Protein AF-A0A3M1YQK4-F1 (afdb_monomer_lite)

Secondary structure (DSSP, 8-state):
--HHHHHTSSS------SS---S-HHHHHHHHHTT-GGGTT--TTTS-HHHHHHHHTT-----HHHHTTSSS---PPPP-----PPPPPHHHHHHHHHHHHHHHHHHHT--S--HHHHHHHHHHHHHHHHHHH-HHHHHHHHHHHHHHHHTT---SS----TT--------------

pLDDT: mean 77.48, std 17.77, range [31.47, 94.56]

Radius of gyration: 23.6 Å; chains: 1; bounding box: 55×47×60 Å

Foldseek 3Di:
DPLQVVLPDPDDDDDDDPDDPLPDQQVVLVVLCSRPVVSSPDPLVPDDPVVVVVSVVNDDDDDPVNCCPPVHNDPDDDDDDDDDDDDDDPVLVVVLVVLVVVLVVLVVVDPDDDPVSVVVNLLSVLLSVQSVVDVVSNCVSVVVVVVVVVVPDDPDDDPPRPPDPPPSPPPPDDPDD

Structure (mmCIF, N/CA/C/O backbone):
data_AF-A0A3M1YQK4-F1
#
_entry.id   AF-A0A3M1YQK4-F1
#
loop_
_atom_site.group_PDB
_atom_site.id
_atom_site.type_symbol
_atom_site.label_atom_id
_atom_site.label_alt_id
_atom_site.label_comp_id
_atom_site.label_asym_id
_atom_site.label_entity_id
_atom_site.label_seq_id
_atom_site.pdbx_PDB_ins_code
_atom_site.Cartn_x
_atom_site.Cartn_y
_atom_site.Cartn_z
_atom_site.occupancy
_atom_site.B_iso_or_equiv
_atom_site.auth_seq_id
_atom_site.auth_comp_id
_atom_site.auth_asym_id
_atom_site.auth_atom_id
_atom_site.pdbx_PDB_model_num
ATOM 1 N N . HIS A 1 1 ? -24.520 3.375 -7.202 1.00 50.09 1 HIS A N 1
ATOM 2 C CA . HIS A 1 1 ? -24.652 3.900 -5.833 1.00 50.09 1 HIS A CA 1
ATOM 3 C C . HIS A 1 1 ? -23.278 3.916 -5.221 1.00 50.09 1 HIS A C 1
ATOM 5 O O . HIS A 1 1 ? -22.628 2.874 -5.217 1.00 50.09 1 HIS A O 1
ATOM 11 N N . LEU A 1 2 ? -22.810 5.096 -4.829 1.00 79.88 2 LEU A N 1
ATOM 12 C CA . LEU A 1 2 ? -21.548 5.225 -4.109 1.00 79.88 2 LEU A CA 1
ATOM 13 C C . LEU A 1 2 ? -21.738 4.626 -2.707 1.00 79.88 2 LEU A C 1
ATOM 15 O O . LEU A 1 2 ? -22.858 4.553 -2.204 1.00 79.88 2 LEU A O 1
ATOM 19 N N . ILE A 1 3 ? -20.655 4.159 -2.086 1.00 85.38 3 ILE A N 1
ATOM 20 C CA . ILE A 1 3 ? -20.686 3.567 -0.735 1.00 85.38 3 ILE A CA 1
ATOM 21 C C . ILE A 1 3 ? -21.295 4.552 0.280 1.00 85.38 3 ILE A C 1
ATOM 23 O O . ILE A 1 3 ? -22.010 4.140 1.190 1.00 85.38 3 ILE A O 1
ATOM 27 N N . HIS A 1 4 ? -21.087 5.850 0.062 1.00 87.00 4 HIS A N 1
ATOM 28 C CA . HIS A 1 4 ? -21.687 6.930 0.837 1.00 87.00 4 HIS A CA 1
ATOM 29 C C . HIS A 1 4 ? -23.227 6.873 0.855 1.00 87.00 4 HIS A C 1
ATOM 31 O O . HIS A 1 4 ? -23.817 6.788 1.926 1.00 87.00 4 HIS A O 1
ATOM 37 N N . ASP A 1 5 ? -23.881 6.758 -0.309 1.00 89.31 5 ASP A N 1
ATOM 38 C CA . ASP A 1 5 ? -25.350 6.652 -0.409 1.00 89.31 5 ASP A CA 1
ATOM 39 C C . ASP A 1 5 ? -25.915 5.420 0.325 1.00 89.31 5 ASP A C 1
ATOM 41 O O . ASP A 1 5 ? -27.101 5.349 0.653 1.00 89.31 5 ASP A O 1
ATOM 45 N N . ILE A 1 6 ? -25.096 4.376 0.487 1.00 87.00 6 ILE A N 1
ATOM 46 C CA . ILE A 1 6 ? -25.466 3.161 1.217 1.00 87.00 6 ILE A CA 1
ATOM 47 C C . ILE A 1 6 ? -25.364 3.418 2.723 1.00 87.00 6 ILE A C 1
ATOM 49 O O . ILE A 1 6 ? -26.258 2.994 3.457 1.00 87.00 6 ILE A O 1
ATOM 53 N N . ALA A 1 7 ? -24.322 4.121 3.166 1.00 89.38 7 ALA A N 1
ATOM 54 C CA . ALA A 1 7 ? -24.112 4.490 4.563 1.00 89.38 7 ALA A CA 1
ATOM 55 C C . ALA A 1 7 ? -25.190 5.451 5.103 1.00 89.38 7 ALA A C 1
ATOM 57 O O . ALA A 1 7 ? -25.561 5.348 6.265 1.00 89.38 7 ALA A O 1
ATOM 58 N N . GLU A 1 8 ? -25.757 6.325 4.265 1.00 88.19 8 GLU A N 1
ATOM 59 C CA . GLU A 1 8 ? -26.817 7.267 4.676 1.00 88.19 8 GLU A CA 1
ATOM 60 C C . GLU A 1 8 ? -28.184 6.612 4.951 1.00 88.19 8 GLU A C 1
ATOM 62 O O . GLU A 1 8 ? -29.087 7.228 5.524 1.00 88.19 8 GLU A O 1
ATOM 67 N N . LYS A 1 9 ? -28.384 5.359 4.531 1.00 88.00 9 LYS A N 1
ATOM 68 C CA . LYS A 1 9 ? -29.648 4.651 4.771 1.00 88.00 9 LYS A CA 1
ATOM 69 C C . LYS A 1 9 ? -29.714 4.161 6.215 1.00 88.00 9 LYS A C 1
ATOM 71 O O . LYS A 1 9 ? -28.706 3.793 6.803 1.00 88.00 9 LYS A O 1
ATOM 76 N N . ASN A 1 10 ? -30.927 4.047 6.759 1.00 85.56 10 ASN A N 1
ATOM 77 C CA . ASN A 1 10 ? -31.166 3.502 8.100 1.00 85.56 10 ASN A CA 1
ATOM 78 C C . ASN A 1 10 ? -30.968 1.970 8.144 1.00 85.56 10 ASN A C 1
ATOM 80 O O . ASN A 1 10 ? -31.932 1.206 8.223 1.00 85.56 10 ASN A O 1
ATOM 84 N N . GLN A 1 11 ? -29.721 1.522 8.013 1.00 87.56 11 GLN A N 1
ATOM 85 C CA . GLN A 1 11 ? -29.306 0.121 7.995 1.00 87.56 11 GLN A CA 1
ATOM 86 C C . GLN A 1 11 ? -27.960 -0.052 8.705 1.00 87.56 11 GLN A C 1
ATOM 88 O O . GLN A 1 11 ? -27.194 0.894 8.854 1.00 87.56 11 GLN A O 1
ATOM 93 N N . ASN A 1 12 ? -27.650 -1.281 9.116 1.00 89.50 12 ASN A N 1
ATOM 94 C CA . ASN A 1 12 ? -26.340 -1.597 9.679 1.00 89.50 12 ASN A CA 1
ATOM 95 C C . ASN A 1 12 ? -25.310 -1.775 8.555 1.00 89.50 12 ASN A C 1
ATOM 97 O O . ASN A 1 12 ? -25.584 -2.473 7.576 1.00 89.50 12 ASN A O 1
ATOM 101 N N . LEU A 1 13 ? -24.118 -1.202 8.726 1.00 90.50 13 LEU A N 1
ATOM 102 C CA . LEU A 1 13 ? -22.999 -1.333 7.794 1.00 90.50 13 LEU A CA 1
ATOM 103 C C . LEU A 1 13 ? -21.883 -2.176 8.420 1.00 90.50 13 LEU A C 1
ATOM 105 O O . LEU A 1 13 ? -21.449 -1.917 9.539 1.00 90.50 13 LEU A O 1
ATOM 109 N N . ILE A 1 14 ? -21.400 -3.172 7.678 1.00 91.94 14 ILE A N 1
ATOM 110 C CA . ILE A 1 14 ? -20.204 -3.943 8.029 1.00 91.94 14 ILE A CA 1
ATOM 111 C C . ILE A 1 14 ? -19.241 -3.849 6.851 1.00 91.94 14 ILE A C 1
ATOM 113 O O . ILE A 1 14 ? -19.577 -4.242 5.735 1.00 91.94 14 ILE A O 1
ATOM 117 N N . MET A 1 15 ? -18.039 -3.341 7.112 1.00 90.75 15 MET A N 1
ATOM 118 C CA . MET A 1 15 ? -16.953 -3.271 6.138 1.00 90.75 15 MET A CA 1
ATOM 119 C C . MET A 1 15 ? -15.904 -4.327 6.479 1.00 90.75 15 MET A C 1
ATOM 121 O O . MET A 1 15 ? -15.472 -4.433 7.625 1.00 90.75 15 MET A O 1
ATOM 125 N N . LEU A 1 16 ? -15.504 -5.118 5.486 1.00 92.50 16 LEU A N 1
ATOM 126 C CA . LEU A 1 16 ? -14.525 -6.190 5.639 1.00 92.50 16 LEU A CA 1
ATOM 127 C C . LEU A 1 16 ? -13.355 -5.923 4.702 1.00 92.50 16 LEU A C 1
ATOM 129 O O . LEU A 1 16 ? -13.553 -5.717 3.507 1.00 92.50 16 LEU A O 1
ATOM 133 N N . THR A 1 17 ? -12.141 -5.960 5.242 1.00 89.00 17 THR A N 1
ATOM 134 C CA . THR A 1 17 ? -10.918 -5.851 4.451 1.00 89.00 17 THR A CA 1
ATOM 135 C C . THR A 1 17 ? -9.864 -6.821 4.966 1.00 89.00 17 THR A C 1
ATOM 137 O O . THR A 1 17 ? -9.747 -7.049 6.171 1.00 89.00 17 THR A O 1
ATOM 140 N N . ALA A 1 18 ? -9.107 -7.407 4.040 1.00 85.38 18 ALA A N 1
ATOM 141 C CA . ALA A 1 18 ? -7.926 -8.207 4.352 1.00 85.38 18 ALA A CA 1
ATOM 142 C C . ALA A 1 18 ? -6.654 -7.346 4.430 1.00 85.38 18 ALA A C 1
ATOM 144 O O . ALA A 1 18 ? -5.661 -7.769 5.018 1.00 85.38 18 ALA A O 1
ATOM 145 N N . THR A 1 19 ? -6.694 -6.141 3.858 1.00 80.12 19 THR A N 1
ATOM 146 C CA . THR A 1 19 ? -5.594 -5.177 3.842 1.00 80.12 19 THR A CA 1
ATOM 147 C C . THR A 1 19 ? -5.968 -3.973 4.706 1.00 80.12 19 THR A C 1
ATOM 149 O O . THR A 1 19 ? -7.061 -3.419 4.541 1.00 80.12 19 THR A O 1
ATOM 152 N N . PRO A 1 20 ? -5.115 -3.549 5.651 1.00 76.31 20 PRO A N 1
ATOM 153 C CA . PRO A 1 20 ? -5.355 -2.302 6.365 1.00 76.31 20 PRO A CA 1
ATOM 154 C C . PRO A 1 20 ? -5.352 -1.121 5.381 1.00 76.31 20 PRO A C 1
ATOM 156 O O . PRO A 1 20 ? -4.859 -1.233 4.259 1.00 76.31 20 PRO A O 1
ATOM 159 N N . HIS A 1 21 ? -5.907 0.018 5.797 1.00 82.44 21 HIS A N 1
ATOM 160 C CA . HIS A 1 21 ? -5.806 1.244 5.006 1.00 82.44 21 HIS A CA 1
ATOM 161 C C . HIS A 1 21 ? -4.335 1.677 4.856 1.00 82.44 21 HIS A C 1
ATOM 163 O O . HIS A 1 21 ? -3.488 1.327 5.678 1.00 82.44 21 HIS A O 1
ATOM 169 N N . SER A 1 22 ? -4.054 2.496 3.844 1.00 76.62 22 SER A N 1
ATOM 170 C CA . SER A 1 22 ? -2.723 2.978 3.428 1.00 76.62 22 SER A CA 1
ATOM 171 C C . SER A 1 22 ? -1.930 3.776 4.485 1.00 76.62 22 SER A C 1
ATOM 173 O O . SER A 1 22 ? -0.846 4.281 4.205 1.00 76.62 22 SER A O 1
ATOM 175 N N . GLY A 1 23 ? -2.469 3.967 5.693 1.00 75.25 23 GLY A N 1
ATOM 176 C CA . GLY A 1 23 ? -1.908 4.850 6.717 1.00 75.25 23 GLY A CA 1
ATOM 177 C C . GLY A 1 23 ? -2.217 6.336 6.503 1.00 75.25 23 GLY A C 1
ATOM 178 O O . GLY A 1 23 ? -1.967 7.136 7.404 1.00 75.25 23 GLY A O 1
ATOM 179 N N . LYS A 1 24 ? -2.804 6.727 5.362 1.00 85.06 24 LYS A N 1
ATOM 180 C CA . LYS A 1 24 ? -3.235 8.110 5.125 1.00 85.06 24 LYS A CA 1
ATOM 181 C C . LYS A 1 24 ? -4.431 8.456 6.006 1.00 85.06 24 LYS A C 1
ATOM 183 O O . LYS A 1 24 ? -5.440 7.750 6.025 1.00 85.06 24 LYS A O 1
ATOM 188 N N . GLN A 1 25 ? -4.306 9.567 6.722 1.00 85.81 25 GLN A N 1
ATOM 189 C CA . GLN A 1 25 ? -5.292 9.993 7.708 1.00 85.81 25 GLN A CA 1
ATOM 190 C C . GLN A 1 25 ? -6.635 10.367 7.075 1.00 85.81 25 GLN A C 1
ATOM 192 O O . GLN A 1 25 ? -7.664 9.918 7.565 1.00 85.81 25 GLN A O 1
ATOM 197 N N . GLU A 1 26 ? -6.623 11.124 5.976 1.00 86.75 26 GLU A N 1
ATOM 198 C CA . GLU A 1 26 ? -7.841 11.587 5.293 1.00 86.75 26 GLU A CA 1
ATOM 199 C C . GLU A 1 26 ? -8.676 10.416 4.748 1.00 86.75 26 GLU A C 1
ATOM 201 O O . GLU A 1 26 ? -9.893 10.374 4.918 1.00 86.75 26 GLU A O 1
ATOM 206 N N . GLU A 1 27 ? -8.021 9.411 4.157 1.00 88.94 27 GLU A N 1
ATOM 207 C CA . GLU A 1 27 ? -8.694 8.202 3.663 1.00 88.94 27 GLU A CA 1
ATOM 208 C C . GLU A 1 27 ? -9.328 7.410 4.814 1.00 88.94 27 GLU A C 1
ATOM 210 O O . GLU A 1 27 ? -10.468 6.956 4.716 1.00 88.94 27 GLU A O 1
ATOM 215 N N . PHE A 1 28 ? -8.613 7.276 5.936 1.00 88.38 28 PHE A N 1
ATOM 216 C CA . PHE A 1 28 ? -9.138 6.597 7.117 1.00 88.38 28 PHE A CA 1
ATOM 217 C C . PHE A 1 28 ? -10.322 7.346 7.730 1.00 88.38 28 PHE A C 1
ATOM 219 O O . PHE A 1 28 ? -11.337 6.737 8.050 1.00 88.38 28 PHE A O 1
ATOM 226 N N . GLN A 1 29 ? -10.221 8.668 7.839 1.00 90.88 29 GLN A N 1
ATOM 227 C CA . GLN A 1 29 ? -11.289 9.548 8.303 1.00 90.88 29 GLN A CA 1
ATOM 228 C C . GLN A 1 29 ? -12.555 9.414 7.455 1.00 90.88 29 GLN A C 1
ATOM 230 O O . GLN A 1 29 ? -13.636 9.213 8.006 1.00 90.88 29 GLN A O 1
ATOM 235 N N . SER A 1 30 ? -12.419 9.418 6.127 1.00 90.44 30 SER A N 1
ATOM 236 C CA . SER A 1 30 ? -13.547 9.202 5.216 1.00 90.44 30 SER A CA 1
ATOM 237 C C . SER A 1 30 ? -14.232 7.851 5.462 1.00 90.44 30 SER A C 1
ATOM 239 O O . SER A 1 30 ? -15.458 7.787 5.552 1.00 90.44 30 SER A O 1
ATOM 241 N N . LEU A 1 31 ? -13.458 6.777 5.674 1.00 90.62 31 LEU A N 1
ATOM 242 C CA . LEU A 1 31 ? -14.006 5.459 6.018 1.00 90.62 31 LEU A CA 1
ATOM 243 C C . LEU A 1 31 ? -14.738 5.455 7.366 1.00 90.62 31 LEU A C 1
ATOM 245 O O . LEU A 1 31 ? -15.787 4.826 7.489 1.00 90.62 31 LEU A O 1
ATOM 249 N N . LEU A 1 32 ? -14.214 6.151 8.377 1.00 91.12 32 LEU A N 1
ATOM 250 C CA . LEU A 1 32 ? -14.886 6.263 9.673 1.00 91.12 32 LEU A CA 1
ATOM 251 C C . LEU A 1 32 ? -16.181 7.077 9.581 1.00 91.12 32 LEU A C 1
ATOM 253 O O . LEU A 1 32 ? -17.162 6.720 10.235 1.00 91.12 32 LEU A O 1
ATOM 257 N N . GLY A 1 33 ? -16.206 8.108 8.733 1.00 91.94 33 GLY A N 1
ATOM 258 C CA . GLY A 1 33 ? -17.396 8.905 8.428 1.00 91.94 33 GLY A CA 1
ATOM 259 C C . GLY A 1 33 ? -18.563 8.070 7.895 1.00 91.94 33 GLY A C 1
ATOM 260 O O . GLY A 1 33 ? -19.716 8.342 8.220 1.00 91.94 33 GLY A O 1
ATOM 261 N N . LEU A 1 34 ? -18.272 6.992 7.155 1.00 92.00 34 LEU A N 1
ATOM 262 C CA . LEU A 1 34 ? -19.290 6.044 6.680 1.00 92.00 34 LEU A CA 1
ATOM 263 C C . LEU A 1 34 ? -19.939 5.235 7.811 1.00 92.00 34 LEU A C 1
ATOM 265 O O . LEU A 1 34 ? -21.053 4.745 7.646 1.00 92.00 34 LEU A O 1
ATOM 269 N N . LEU A 1 35 ? -19.248 5.047 8.939 1.00 90.94 35 LEU A N 1
ATOM 270 C CA . LEU A 1 35 ? -19.814 4.380 10.115 1.00 90.94 35 LEU A CA 1
ATOM 271 C C . LEU A 1 35 ? -20.634 5.363 10.946 1.00 90.94 35 LEU A C 1
ATOM 273 O O . LEU A 1 35 ? -21.748 5.044 11.359 1.00 90.94 35 LEU A O 1
ATOM 277 N N . LYS A 1 36 ? -20.060 6.541 11.199 1.00 90.31 36 LYS A N 1
ATOM 278 C CA . LYS A 1 36 ? -20.700 7.647 11.907 1.00 90.31 36 LYS A CA 1
ATOM 279 C C . LYS A 1 36 ? -20.156 8.980 11.386 1.00 90.31 36 LYS A C 1
ATOM 281 O O . LYS A 1 36 ? -18.938 9.175 11.457 1.00 90.31 36 LYS A O 1
ATOM 286 N N . PRO A 1 37 ? -21.013 9.915 10.936 1.00 90.81 37 PRO A N 1
ATOM 287 C CA . PRO A 1 37 ? -20.567 11.180 10.348 1.00 90.81 37 PRO A CA 1
ATOM 288 C C . PRO A 1 37 ? -19.612 11.984 11.243 1.00 90.81 37 PRO A C 1
ATOM 290 O O . PRO A 1 37 ? -18.669 12.604 10.763 1.00 90.81 37 PRO A O 1
ATOM 293 N N . GLU A 1 38 ? -19.790 11.940 12.565 1.00 91.50 38 GLU A N 1
ATOM 294 C CA . GLU A 1 38 ? -18.928 12.647 13.514 1.00 91.50 38 GLU A CA 1
ATOM 295 C C . GLU A 1 38 ? -17.480 12.132 13.563 1.00 91.50 38 GLU A C 1
ATOM 297 O O . GLU A 1 38 ? -16.611 12.826 14.095 1.00 91.50 38 GLU A O 1
ATOM 302 N N . TYR A 1 39 ? -17.202 10.930 13.049 1.00 92.44 39 TYR A N 1
ATOM 303 C CA . TYR A 1 39 ? -15.852 10.365 13.035 1.00 92.44 39 TYR A CA 1
ATOM 304 C C . TYR A 1 39 ? -15.007 10.842 11.857 1.00 92.44 39 TYR A C 1
ATOM 306 O O . TYR A 1 39 ? -13.783 10.746 11.933 1.00 92.44 39 TYR A O 1
ATOM 314 N N . GLU A 1 40 ? -15.619 11.429 10.827 1.00 92.94 40 GLU A N 1
ATOM 315 C CA . GLU A 1 40 ? -14.904 11.968 9.666 1.00 92.94 40 GLU A CA 1
ATOM 316 C C . GLU A 1 40 ? -13.890 13.051 10.061 1.00 92.94 40 GLU A C 1
ATOM 318 O O . GLU A 1 40 ? -12.800 13.141 9.510 1.00 92.94 40 GLU A O 1
ATOM 323 N N . TYR A 1 41 ? -14.194 13.833 11.094 1.00 91.44 41 TYR A N 1
ATOM 324 C CA . TYR A 1 41 ? -13.332 14.929 11.541 1.00 91.44 41 TYR A CA 1
ATOM 325 C C . TYR A 1 41 ? -12.399 14.543 12.693 1.00 91.44 41 TYR A C 1
ATOM 327 O O . TYR A 1 41 ? -11.699 15.394 13.246 1.00 91.44 41 TYR A O 1
ATOM 335 N N . VAL A 1 42 ? -12.389 13.271 13.102 1.00 90.62 42 VAL A N 1
ATOM 336 C CA . VAL A 1 42 ? -11.572 12.818 14.229 1.00 90.62 42 VAL A CA 1
ATOM 337 C C . VAL A 1 42 ? -10.157 12.536 13.749 1.00 90.62 42 VAL A C 1
ATOM 339 O O . VAL A 1 42 ? -9.906 11.623 12.965 1.00 90.62 42 VAL A O 1
ATOM 342 N N . ASP A 1 43 ? -9.192 13.289 14.265 1.00 90.12 43 ASP A N 1
ATOM 343 C CA . ASP A 1 43 ? -7.785 12.904 14.204 1.00 90.12 43 ASP A CA 1
ATOM 344 C C . ASP A 1 43 ? -7.514 11.829 15.261 1.00 90.12 43 ASP A C 1
ATOM 346 O O . ASP A 1 43 ? -7.225 12.130 16.417 1.00 90.12 43 ASP A O 1
ATOM 350 N N . VAL A 1 44 ? -7.632 10.558 14.875 1.00 86.81 44 VAL A N 1
ATOM 351 C CA . VAL A 1 44 ? -7.464 9.419 15.793 1.00 86.81 44 VAL A CA 1
ATOM 352 C C . VAL A 1 44 ? -6.059 9.369 16.404 1.00 86.81 44 VAL A C 1
ATOM 354 O O . VAL A 1 44 ? -5.907 8.868 17.517 1.00 86.81 44 VAL A O 1
ATOM 357 N N . VAL A 1 45 ? -5.034 9.896 15.728 1.00 86.50 45 VAL A N 1
ATOM 358 C CA . VAL A 1 45 ? -3.647 9.862 16.216 1.00 86.50 45 VAL A CA 1
ATOM 359 C C . VAL A 1 45 ? -3.474 10.824 17.388 1.00 86.50 45 VAL A C 1
ATOM 361 O O . VAL A 1 45 ? -2.921 10.442 18.422 1.00 86.50 45 VAL A O 1
ATOM 364 N N . ASN A 1 46 ? -3.995 12.043 17.247 1.00 90.69 46 ASN A N 1
ATOM 365 C CA . ASN A 1 46 ? -3.841 13.111 18.238 1.00 90.69 46 ASN A CA 1
ATOM 366 C C . ASN A 1 46 ? -5.038 13.245 19.197 1.00 90.69 46 ASN A C 1
ATOM 368 O O . ASN A 1 46 ? -4.999 14.043 20.137 1.00 90.69 46 ASN A O 1
ATOM 372 N N . ALA A 1 47 ? -6.106 12.472 18.991 1.00 91.19 47 ALA A N 1
ATOM 373 C CA . ALA A 1 47 ? -7.313 12.540 19.801 1.00 91.19 47 ALA A CA 1
ATOM 374 C C . ALA A 1 47 ? -7.086 12.118 21.271 1.00 91.19 47 ALA A C 1
ATOM 376 O O . ALA A 1 47 ? -6.306 11.200 21.567 1.00 91.19 47 ALA A O 1
ATOM 377 N N . PRO A 1 48 ? -7.845 12.711 22.216 1.00 94.56 48 PRO A N 1
ATOM 378 C CA . PRO A 1 48 ? -7.890 12.253 23.600 1.00 94.56 48 PRO A CA 1
ATOM 379 C C . PRO A 1 48 ? -8.245 10.767 23.706 1.00 94.56 48 PRO A C 1
ATOM 381 O O . PRO A 1 48 ? -8.944 10.214 22.855 1.00 94.56 48 PRO A O 1
ATOM 384 N N . TYR A 1 49 ? -7.803 10.122 24.789 1.00 94.25 49 TYR A N 1
ATOM 385 C CA . TYR A 1 49 ? -8.036 8.692 25.025 1.00 94.25 49 TYR A CA 1
ATOM 386 C C . TYR A 1 49 ? -9.509 8.288 24.879 1.00 94.25 49 TYR A C 1
ATOM 388 O O . TYR A 1 49 ? -9.795 7.329 24.169 1.00 94.25 49 TYR A O 1
ATOM 396 N N . GLU A 1 50 ? -10.432 9.051 25.469 1.00 94.56 50 GLU A N 1
ATOM 397 C CA . GLU A 1 50 ? -11.868 8.750 25.402 1.00 94.56 50 GLU A CA 1
ATOM 398 C C . GLU A 1 50 ? -12.390 8.722 23.963 1.00 94.56 50 GLU A C 1
ATOM 400 O O . GLU A 1 50 ? -13.113 7.806 23.583 1.00 94.56 50 GLU A O 1
ATOM 405 N N . LYS A 1 51 ? -11.956 9.669 23.121 1.00 92.50 51 LYS A N 1
ATOM 406 C CA . LYS A 1 51 ? -12.396 9.719 21.723 1.00 92.50 51 LYS A CA 1
ATOM 407 C C . LYS A 1 51 ? -11.784 8.592 20.893 1.00 92.50 51 LYS A C 1
ATOM 409 O O . LYS A 1 51 ? -12.468 8.000 20.064 1.00 92.50 51 LYS A O 1
ATOM 414 N N . ARG A 1 52 ? -10.518 8.242 21.152 1.00 92.50 52 ARG A N 1
ATOM 415 C CA . ARG A 1 52 ? -9.872 7.074 20.526 1.00 92.50 52 ARG A CA 1
ATOM 416 C C . ARG A 1 52 ? -10.566 5.772 20.912 1.00 92.50 52 ARG A C 1
ATOM 418 O O . ARG A 1 52 ? -10.752 4.912 20.059 1.00 92.50 52 ARG A O 1
ATOM 425 N N . LYS A 1 53 ? -10.961 5.639 22.179 1.00 94.00 53 LYS A N 1
ATOM 426 C CA . LYS A 1 53 ? -11.701 4.483 22.688 1.00 94.00 53 LYS A CA 1
ATOM 427 C C . LYS A 1 53 ? -13.069 4.358 22.015 1.00 94.00 53 LYS A C 1
ATOM 429 O O . LYS A 1 53 ? -13.399 3.275 21.555 1.00 94.00 53 LYS A O 1
ATOM 434 N N . GLU A 1 54 ? -13.804 5.460 21.889 1.00 94.38 54 GLU A N 1
ATOM 435 C CA . GLU A 1 54 ? -15.108 5.499 21.215 1.00 94.38 54 GLU A CA 1
ATOM 436 C C . GLU A 1 54 ? -15.024 5.023 19.752 1.00 94.38 54 GLU A C 1
ATOM 438 O O . GLU A 1 54 ? -15.802 4.179 19.308 1.00 94.38 54 GLU A O 1
ATOM 443 N N . VAL A 1 55 ? -14.031 5.510 18.999 1.00 93.19 55 VAL A N 1
ATOM 444 C CA . VAL A 1 55 ? -13.797 5.064 17.616 1.00 93.19 55 VAL A CA 1
ATOM 445 C C . VAL A 1 55 ? -13.408 3.581 17.584 1.00 93.19 55 VAL A C 1
ATOM 447 O O . VAL A 1 55 ? -13.924 2.827 16.761 1.00 93.19 55 VAL A O 1
ATOM 450 N N . ALA A 1 56 ? -12.548 3.135 18.505 1.00 91.81 56 ALA A N 1
ATOM 451 C CA . ALA A 1 56 ? -12.078 1.751 18.570 1.00 91.81 56 ALA A CA 1
ATOM 452 C C . ALA A 1 56 ? -13.195 0.723 18.833 1.00 91.81 56 ALA A C 1
ATOM 454 O O . ALA A 1 56 ? -13.047 -0.429 18.436 1.00 91.81 56 ALA A O 1
ATOM 455 N N . GLU A 1 57 ? -14.324 1.114 19.432 1.00 93.44 57 GLU A N 1
ATOM 456 C CA . GLU A 1 57 ? -15.492 0.231 19.609 1.00 93.44 57 GLU A CA 1
ATOM 457 C C . GLU A 1 57 ? -16.108 -0.232 18.277 1.00 93.44 57 GLU A C 1
ATOM 459 O O . GLU A 1 57 ? -16.778 -1.262 18.231 1.00 93.44 57 GLU A O 1
ATOM 464 N N . HIS A 1 58 ? -15.845 0.491 17.186 1.00 92.00 58 HIS A N 1
ATOM 465 C CA . HIS A 1 58 ? -16.389 0.215 15.855 1.00 92.00 58 HIS A CA 1
ATOM 466 C C . HIS A 1 58 ? -15.385 -0.499 14.939 1.00 92.00 58 HIS A C 1
ATOM 468 O O . HIS A 1 58 ? -15.694 -0.781 13.782 1.00 92.00 58 HIS A O 1
ATOM 474 N N . ILE A 1 59 ? -14.177 -0.785 15.434 1.00 89.88 59 ILE A N 1
ATOM 475 C CA . ILE A 1 59 ? -13.077 -1.316 14.632 1.00 89.88 59 ILE A CA 1
ATOM 476 C C . ILE A 1 59 ? -12.567 -2.608 15.260 1.00 89.88 59 ILE A C 1
ATOM 478 O O . ILE A 1 59 ? -12.105 -2.640 16.398 1.00 89.88 59 ILE A O 1
ATOM 482 N N . VAL A 1 60 ? -12.567 -3.680 14.471 1.00 90.25 60 VAL A N 1
ATOM 483 C CA . VAL A 1 60 ? -11.978 -4.959 14.868 1.00 90.25 60 VAL A CA 1
ATOM 484 C C . VAL A 1 60 ? -10.782 -5.250 13.973 1.00 90.25 60 VAL A C 1
ATOM 486 O O . VAL A 1 60 ? -10.939 -5.588 12.804 1.00 90.25 60 VAL A O 1
ATOM 489 N N . ILE A 1 61 ? -9.576 -5.153 14.536 1.00 87.06 61 ILE A N 1
ATOM 490 C CA . ILE A 1 61 ? -8.332 -5.544 13.862 1.00 87.06 61 ILE A CA 1
ATOM 491 C C . ILE A 1 61 ? -7.774 -6.776 14.564 1.00 87.06 61 ILE A C 1
ATOM 493 O O . ILE A 1 61 ? -7.603 -6.797 15.784 1.00 87.06 61 ILE A O 1
ATOM 497 N N . ARG A 1 62 ? -7.475 -7.814 13.783 1.00 85.81 62 ARG A N 1
ATOM 498 C CA . ARG A 1 62 ? -6.802 -9.028 14.248 1.00 85.81 62 ARG A CA 1
ATOM 499 C C . ARG A 1 62 ? -5.601 -9.281 13.360 1.00 85.81 62 ARG A C 1
ATOM 501 O O . ARG A 1 62 ? -5.756 -9.533 12.170 1.00 85.81 62 ARG A O 1
ATOM 508 N N . ARG A 1 63 ? -4.400 -9.236 13.929 1.00 84.88 63 ARG A N 1
ATOM 509 C CA . ARG A 1 63 ? -3.194 -9.679 13.227 1.00 84.88 63 ARG A CA 1
ATOM 510 C C . ARG A 1 63 ? -2.975 -11.147 13.523 1.00 84.88 63 ARG A C 1
ATOM 512 O O . ARG A 1 63 ? -3.366 -11.645 14.575 1.00 84.88 63 ARG A O 1
ATOM 519 N N . ARG A 1 64 ? -2.259 -11.829 12.632 1.00 81.44 64 ARG A N 1
ATOM 520 C CA . ARG A 1 64 ? -1.864 -13.228 12.825 1.00 81.44 64 ARG A CA 1
ATOM 521 C C . ARG A 1 64 ? -1.218 -13.465 14.198 1.00 81.44 64 ARG A C 1
ATOM 523 O O . ARG A 1 64 ? -1.566 -14.432 14.863 1.00 81.44 64 ARG A O 1
ATOM 530 N N . GLY A 1 65 ? -0.348 -12.554 14.647 1.00 80.62 65 GLY A N 1
ATOM 531 C CA . GLY A 1 65 ? 0.264 -12.607 15.981 1.00 80.62 65 GLY A CA 1
ATOM 532 C C . GLY A 1 65 ? -0.741 -12.558 17.138 1.00 80.62 65 GLY A C 1
ATOM 533 O O . GLY A 1 65 ? -0.535 -13.226 18.147 1.00 80.62 65 GLY A O 1
ATOM 534 N N . ASP A 1 66 ? -1.853 -11.839 16.967 1.00 81.81 66 ASP A N 1
ATOM 535 C CA . ASP A 1 66 ? -2.887 -11.665 17.993 1.00 81.81 66 ASP A CA 1
ATOM 536 C C . ASP A 1 66 ? -3.781 -12.917 18.145 1.00 81.81 66 ASP A C 1
ATOM 538 O O . ASP A 1 66 ? -4.449 -13.069 19.166 1.00 81.81 66 ASP A O 1
ATOM 542 N N . ILE A 1 67 ? -3.806 -13.816 17.148 1.00 83.38 67 ILE A N 1
ATOM 543 C CA . ILE A 1 67 ? -4.700 -14.994 17.099 1.00 83.38 67 ILE A CA 1
ATOM 544 C C . ILE A 1 67 ? -3.972 -16.348 17.113 1.00 83.38 67 ILE A C 1
ATOM 546 O O . ILE A 1 67 ? -4.609 -17.395 17.016 1.00 83.38 67 ILE A O 1
ATOM 550 N N . LEU A 1 68 ? -2.644 -16.358 17.264 1.00 74.31 68 LEU A N 1
ATOM 551 C CA . LEU A 1 68 ? -1.850 -17.596 17.337 1.00 74.31 68 LEU A CA 1
ATOM 552 C C . LEU A 1 68 ? -2.253 -18.518 18.501 1.00 74.31 68 LEU A C 1
ATOM 554 O O . LEU A 1 68 ? -2.078 -19.726 18.400 1.00 74.31 68 LEU A O 1
ATOM 558 N N . LYS A 1 69 ? -2.774 -17.954 19.598 1.00 69.38 69 LYS A N 1
ATOM 559 C CA . LYS A 1 69 ? -3.198 -18.686 20.808 1.00 69.38 69 LYS A CA 1
ATOM 560 C C . LYS A 1 69 ? -4.688 -18.500 21.120 1.00 69.38 69 LYS A C 1
ATOM 562 O O . LYS A 1 69 ? -5.098 -18.594 22.276 1.00 69.38 69 LYS A O 1
ATOM 567 N N . TRP A 1 70 ? -5.488 -18.121 20.126 1.00 65.69 70 TRP A N 1
ATOM 568 C CA . TRP A 1 70 ? -6.903 -17.830 20.339 1.00 65.69 70 TRP A CA 1
ATOM 569 C C . TRP A 1 70 ? -7.710 -19.132 20.350 1.00 65.69 70 TRP A C 1
ATOM 571 O O . TRP A 1 70 ? -7.883 -19.753 19.309 1.00 65.69 70 TRP A O 1
ATOM 581 N N . HIS A 1 71 ? -8.222 -19.511 21.527 1.00 64.50 71 HIS A N 1
ATOM 582 C CA . HIS A 1 71 ? -8.997 -20.731 21.822 1.00 64.50 71 HIS A CA 1
ATOM 583 C C . HIS A 1 71 ? -8.284 -22.083 21.584 1.00 64.50 71 HIS A C 1
ATOM 585 O O . HIS A 1 71 ? -8.499 -22.989 22.384 1.00 64.50 71 HIS A O 1
ATOM 591 N N . GLU A 1 72 ? -7.405 -22.211 20.585 1.00 68.69 72 GLU A N 1
ATOM 592 C CA . GLU A 1 72 ? -6.592 -23.400 20.267 1.00 68.69 72 GLU A CA 1
ATOM 593 C C . GLU A 1 72 ? -5.204 -22.980 19.717 1.00 68.69 72 GLU A C 1
ATOM 595 O O . GLU A 1 72 ? -4.967 -21.798 19.449 1.00 68.69 72 GLU A O 1
ATOM 600 N N . GLU A 1 73 ? -4.258 -23.920 19.559 1.00 68.69 73 GLU A N 1
ATOM 601 C CA . GLU A 1 73 ? -3.029 -23.668 18.784 1.00 68.69 73 GLU A CA 1
ATOM 602 C C . GLU A 1 73 ? -3.387 -23.579 17.297 1.00 68.69 73 GLU A C 1
ATOM 604 O O . GLU A 1 73 ? -3.495 -24.585 16.596 1.00 68.69 73 GLU A O 1
ATOM 609 N N . THR A 1 74 ? -3.593 -22.358 16.803 1.00 67.19 74 THR A N 1
ATOM 610 C CA . THR A 1 74 ? -3.932 -22.132 15.398 1.00 67.19 74 THR A CA 1
ATOM 611 C C . THR A 1 74 ? -2.724 -22.497 14.517 1.00 67.19 74 THR A C 1
ATOM 613 O O . THR A 1 74 ? -1.675 -21.854 14.650 1.00 67.19 74 THR A O 1
ATOM 616 N N . PRO A 1 75 ? -2.819 -23.485 13.600 1.00 73.44 75 PRO A N 1
ATOM 617 C CA . PRO A 1 75 ? -1.670 -24.049 12.887 1.00 73.44 75 PRO A CA 1
ATOM 618 C C . PRO A 1 75 ? -1.252 -23.161 11.710 1.00 73.44 75 PRO A C 1
ATOM 620 O O . PRO A 1 75 ? -1.302 -23.557 10.544 1.00 73.44 75 PRO A O 1
ATOM 623 N N . PHE A 1 76 ? -0.866 -21.917 11.984 1.00 80.62 76 PHE A N 1
ATOM 624 C CA . PHE A 1 76 ? -0.395 -21.044 10.924 1.00 80.62 76 PHE A CA 1
ATOM 625 C C . PHE A 1 76 ? 1.037 -21.426 10.499 1.00 80.62 76 PHE A C 1
ATOM 627 O O . PHE A 1 76 ? 1.932 -21.470 11.344 1.00 80.62 76 PHE A O 1
ATOM 634 N N . PRO A 1 77 ? 1.315 -21.611 9.195 1.00 83.25 77 PRO A N 1
ATOM 635 C CA . PRO A 1 77 ? 2.639 -22.004 8.711 1.00 83.25 77 PRO A CA 1
ATOM 636 C C . PRO A 1 77 ? 3.640 -20.864 8.875 1.00 83.25 77 PRO A C 1
ATOM 638 O O . PRO A 1 77 ? 3.321 -19.723 8.536 1.00 83.25 77 PRO A O 1
ATOM 641 N N . ASN A 1 78 ? 4.843 -21.129 9.382 1.00 82.69 78 ASN A N 1
ATOM 642 C CA . ASN A 1 78 ? 5.869 -20.093 9.538 1.00 82.69 78 ASN A CA 1
ATOM 643 C C . ASN A 1 78 ? 6.152 -19.382 8.202 1.00 82.69 78 ASN A C 1
ATOM 645 O O . ASN A 1 78 ? 6.219 -20.025 7.157 1.00 82.69 78 ASN A O 1
ATOM 649 N N . ARG A 1 79 ? 6.284 -18.048 8.239 1.00 83.00 79 ARG A N 1
ATOM 650 C CA . ARG A 1 79 ? 6.605 -17.246 7.049 1.00 83.00 79 ARG A CA 1
ATOM 651 C C . ARG A 1 79 ? 8.007 -17.624 6.570 1.00 83.00 79 ARG A C 1
ATOM 653 O O . ARG A 1 79 ? 8.969 -17.419 7.302 1.00 83.00 79 ARG A O 1
ATOM 660 N N . ASP A 1 80 ? 8.107 -18.128 5.346 1.00 87.81 80 ASP A N 1
ATOM 661 C CA . ASP A 1 80 ? 9.375 -18.412 4.670 1.00 87.81 80 ASP A CA 1
ATOM 662 C C . ASP A 1 80 ? 9.608 -17.347 3.590 1.00 87.81 80 ASP A C 1
ATOM 664 O O . ASP A 1 80 ? 9.209 -17.499 2.437 1.00 87.81 80 ASP A O 1
ATOM 668 N N . SER A 1 81 ? 10.155 -16.200 4.003 1.00 89.44 81 SER A N 1
ATOM 669 C CA . SER A 1 81 ? 10.461 -15.094 3.092 1.00 89.44 81 SER A CA 1
ATOM 670 C C . SER A 1 81 ? 11.837 -15.336 2.483 1.00 89.44 81 SER A C 1
ATOM 672 O O . SER A 1 81 ? 12.847 -15.124 3.153 1.00 89.44 81 SER A O 1
ATOM 674 N N . ARG A 1 82 ? 11.880 -15.800 1.232 1.00 91.75 82 ARG A N 1
ATOM 675 C CA . ARG A 1 82 ? 13.131 -15.996 0.490 1.00 91.75 82 ARG A CA 1
ATOM 676 C C . ARG A 1 82 ? 13.163 -15.100 -0.729 1.00 91.75 82 ARG A C 1
ATOM 678 O O . ARG A 1 82 ? 12.209 -15.061 -1.501 1.00 91.75 82 ARG A O 1
ATOM 685 N N . GLU A 1 83 ? 14.290 -14.434 -0.909 1.00 89.12 83 GLU A N 1
ATOM 686 C CA . GLU A 1 83 ? 14.616 -13.746 -2.147 1.00 89.12 83 GLU A CA 1
ATOM 687 C C . GLU A 1 83 ? 15.344 -14.725 -3.065 1.00 89.12 83 GLU A C 1
ATOM 689 O O . GLU A 1 83 ? 16.276 -15.417 -2.649 1.00 89.12 83 GLU A O 1
ATOM 694 N N . TYR A 1 84 ? 14.887 -14.810 -4.311 1.00 90.50 84 TYR A N 1
ATOM 695 C CA . TYR A 1 84 ? 15.526 -15.618 -5.337 1.00 90.50 84 TYR A CA 1
ATOM 696 C C . TYR A 1 84 ? 16.140 -14.692 -6.373 1.00 90.50 84 TYR A C 1
ATOM 698 O O . TYR A 1 84 ? 15.441 -13.920 -7.028 1.00 90.50 84 TYR A O 1
ATOM 706 N N . GLU A 1 85 ? 17.455 -14.788 -6.535 1.00 88.00 85 GLU A N 1
ATOM 707 C CA . GLU A 1 85 ? 18.153 -14.070 -7.589 1.00 88.00 85 GLU A CA 1
ATOM 708 C C . GLU A 1 85 ? 17.823 -14.682 -8.952 1.00 88.00 85 GLU A C 1
ATOM 710 O O . GLU A 1 85 ? 17.944 -15.892 -9.165 1.00 88.00 85 GLU A O 1
ATOM 715 N N . TYR A 1 86 ? 17.445 -13.830 -9.900 1.00 85.19 86 TYR A N 1
ATOM 716 C CA . TYR A 1 86 ? 17.244 -14.221 -11.286 1.00 85.19 86 TYR A CA 1
ATOM 717 C C . TYR A 1 86 ? 18.461 -13.815 -12.121 1.00 85.19 86 TYR A C 1
ATOM 719 O O . TYR A 1 86 ? 18.821 -12.639 -12.195 1.00 85.19 86 TYR A O 1
ATOM 727 N N . LYS A 1 87 ? 19.108 -14.793 -12.763 1.00 89.38 87 LYS A N 1
ATOM 728 C CA . LYS A 1 87 ? 20.232 -14.534 -13.671 1.00 89.38 87 LYS A CA 1
ATOM 729 C C . LYS A 1 87 ? 19.700 -14.179 -15.052 1.00 89.38 87 LYS A C 1
ATOM 731 O O . LYS A 1 87 ? 19.032 -14.991 -15.687 1.00 89.38 87 LYS A O 1
ATOM 736 N N . LEU A 1 88 ? 20.031 -12.979 -15.518 1.00 88.56 88 LEU A N 1
ATOM 737 C CA . LEU A 1 88 ? 19.689 -12.540 -16.868 1.00 88.56 88 LEU A CA 1
ATOM 738 C C . LEU A 1 88 ? 20.531 -13.297 -17.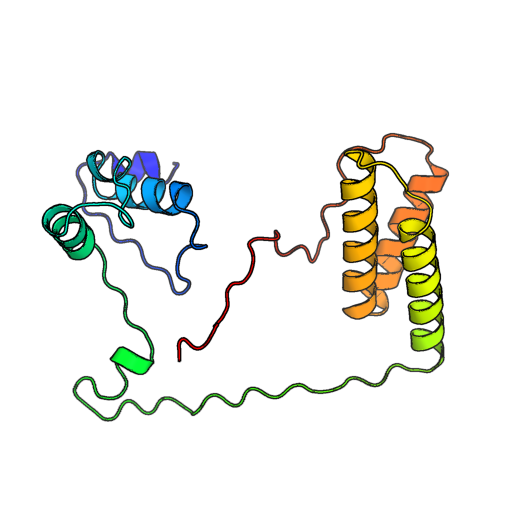900 1.00 88.56 88 LEU A C 1
ATOM 740 O O . LEU A 1 88 ? 21.702 -13.597 -17.651 1.00 88.56 88 LEU A O 1
ATOM 744 N N . SER A 1 89 ? 19.956 -13.562 -19.077 1.00 91.50 89 SER A N 1
ATOM 745 C CA . SER A 1 89 ? 20.768 -13.939 -20.237 1.00 91.50 89 SER A CA 1
ATOM 746 C C . SER A 1 89 ? 21.697 -12.782 -20.609 1.00 91.50 89 SER A C 1
ATOM 748 O O . SER A 1 89 ? 21.429 -11.623 -20.275 1.00 91.50 89 SER A O 1
ATOM 750 N N . GLN A 1 90 ? 22.787 -13.076 -21.314 1.00 93.44 90 GLN A N 1
ATOM 751 C CA . GLN A 1 90 ? 23.763 -12.051 -21.670 1.00 93.44 90 GLN A CA 1
ATOM 752 C C . GLN A 1 90 ? 23.141 -10.948 -22.540 1.00 93.44 90 GLN A C 1
ATOM 754 O O . GLN A 1 90 ? 23.408 -9.767 -22.335 1.00 93.44 90 GLN A O 1
ATOM 759 N N . GLU A 1 91 ? 22.277 -11.320 -23.481 1.00 91.25 91 GLU A N 1
ATOM 760 C CA . GLU A 1 91 ? 21.575 -10.397 -24.375 1.00 91.25 91 GLU A CA 1
ATOM 761 C C . GLU A 1 91 ? 20.658 -9.471 -23.580 1.00 91.25 91 GLU A C 1
ATOM 763 O O . GLU A 1 91 ? 20.657 -8.256 -23.780 1.00 91.25 91 GLU A O 1
ATOM 768 N N . TYR A 1 92 ? 19.911 -10.042 -22.636 1.00 89.62 92 TYR A N 1
ATOM 769 C CA . TYR A 1 92 ? 18.970 -9.283 -21.834 1.00 89.62 92 TYR A CA 1
ATOM 770 C C . TYR A 1 92 ? 19.681 -8.354 -20.838 1.00 89.62 92 TYR A C 1
ATOM 772 O O . TYR A 1 92 ? 19.301 -7.192 -20.682 1.00 89.62 92 TYR A O 1
ATOM 780 N N . LEU A 1 93 ? 20.786 -8.819 -20.247 1.00 90.94 93 LEU A N 1
ATOM 781 C CA . LEU A 1 93 ? 21.660 -8.003 -19.407 1.00 90.94 93 LEU A CA 1
ATOM 782 C C . LEU A 1 93 ? 22.230 -6.801 -20.171 1.00 90.94 93 LEU A C 1
ATOM 784 O O . LEU A 1 93 ? 22.300 -5.704 -19.615 1.00 90.94 93 LEU A O 1
ATOM 788 N N . ASN A 1 94 ? 22.615 -6.986 -21.436 1.00 91.75 94 ASN A N 1
ATOM 789 C CA . ASN A 1 94 ? 23.135 -5.902 -22.268 1.00 91.75 94 ASN A CA 1
ATOM 790 C C . ASN A 1 94 ? 22.072 -4.813 -22.476 1.00 91.75 94 ASN A C 1
ATOM 792 O O . ASN A 1 94 ? 22.349 -3.641 -22.226 1.00 91.75 94 ASN A O 1
ATOM 796 N N . VAL A 1 95 ? 20.843 -5.196 -22.846 1.00 88.25 95 VAL A N 1
ATOM 797 C CA . VAL A 1 95 ? 19.716 -4.256 -23.010 1.00 88.25 95 VAL A CA 1
ATOM 798 C C . VAL A 1 95 ? 19.434 -3.503 -21.711 1.00 88.25 95 VAL A C 1
ATOM 80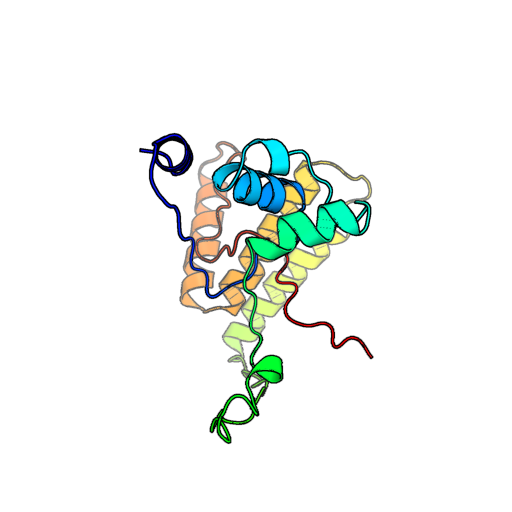0 O O . VAL A 1 95 ? 19.317 -2.278 -21.710 1.00 88.25 95 VAL A O 1
ATOM 803 N N . PHE A 1 96 ? 19.373 -4.221 -20.589 1.00 89.06 96 PHE A N 1
ATOM 804 C CA . PHE A 1 96 ? 19.137 -3.617 -19.282 1.00 89.06 96 PHE A CA 1
ATOM 805 C C . PHE A 1 96 ? 20.254 -2.641 -18.880 1.00 89.06 96 PHE A C 1
ATOM 807 O O . PHE A 1 96 ? 19.986 -1.555 -18.366 1.00 89.06 96 PHE A O 1
ATOM 814 N N . THR A 1 97 ? 21.511 -2.988 -19.164 1.00 90.94 97 THR A N 1
ATOM 815 C CA . THR A 1 97 ? 22.671 -2.135 -18.873 1.00 90.94 97 THR A CA 1
ATOM 816 C C . THR A 1 97 ? 22.645 -0.849 -19.696 1.00 90.94 97 THR A C 1
ATOM 818 O O . THR A 1 97 ? 22.903 0.224 -19.150 1.00 90.94 97 THR A O 1
ATOM 821 N N . GLU A 1 98 ? 22.303 -0.926 -20.983 1.00 90.31 98 GLU A N 1
ATOM 822 C CA . GLU A 1 98 ? 22.133 0.264 -21.826 1.00 90.31 98 GLU A CA 1
ATOM 823 C C . GLU A 1 98 ? 20.996 1.155 -21.315 1.00 90.31 98 GLU A C 1
ATOM 825 O O . GLU A 1 98 ? 21.166 2.367 -21.172 1.00 90.31 98 GLU A O 1
ATOM 830 N N . LEU A 1 99 ? 19.869 0.561 -20.921 1.00 87.62 99 LEU A N 1
ATOM 831 C CA . LEU A 1 99 ? 18.754 1.311 -20.353 1.00 87.62 99 LEU A CA 1
ATOM 832 C C . LEU A 1 99 ? 19.130 2.024 -19.043 1.00 87.62 99 LEU A C 1
ATOM 834 O O . LEU A 1 99 ? 18.772 3.185 -18.837 1.00 87.62 99 LEU A O 1
ATOM 838 N N . LEU A 1 100 ? 19.900 1.364 -18.174 1.00 88.38 100 LEU A N 1
ATOM 839 C CA . LEU A 1 100 ? 20.429 1.972 -16.953 1.00 88.38 100 LEU A CA 1
ATOM 840 C C . LEU A 1 100 ? 21.392 3.129 -17.239 1.00 88.38 100 LEU A C 1
ATOM 842 O O . LEU A 1 100 ? 21.385 4.117 -16.503 1.00 88.38 100 LEU A O 1
ATOM 846 N N . LYS A 1 101 ? 22.219 3.036 -18.287 1.00 89.56 101 LYS A N 1
ATOM 847 C CA . LYS A 1 101 ? 23.096 4.145 -18.695 1.00 89.56 101 LYS A CA 1
ATOM 848 C C . LYS A 1 101 ? 22.273 5.363 -19.105 1.00 89.56 101 LYS A C 1
ATOM 850 O O . LYS A 1 101 ? 22.546 6.455 -18.611 1.00 89.56 101 LYS A O 1
ATOM 855 N N . ILE A 1 102 ? 21.238 5.167 -19.926 1.00 83.19 102 ILE A N 1
ATOM 856 C CA . ILE A 1 102 ? 20.315 6.236 -20.340 1.00 83.19 102 ILE A CA 1
ATOM 857 C C . ILE A 1 102 ? 19.653 6.873 -19.111 1.00 83.19 102 ILE A C 1
ATOM 859 O O . ILE A 1 102 ? 19.636 8.096 -18.970 1.00 83.19 102 ILE A O 1
ATOM 863 N N . ALA A 1 103 ? 19.166 6.045 -18.182 1.00 82.75 103 ALA A N 1
ATOM 864 C CA . ALA A 1 103 ? 18.543 6.507 -16.946 1.00 82.75 103 ALA A CA 1
ATOM 865 C C . ALA A 1 103 ? 19.476 7.396 -16.104 1.00 82.75 103 ALA A C 1
ATOM 867 O O . ALA A 1 103 ? 19.058 8.440 -15.603 1.00 82.75 103 ALA A O 1
ATOM 868 N N . ARG A 1 104 ? 20.749 7.002 -15.971 1.00 82.12 104 ARG A N 1
ATOM 869 C CA . ARG A 1 104 ? 21.764 7.756 -15.218 1.00 82.12 104 ARG A CA 1
ATOM 870 C C . ARG A 1 104 ? 22.115 9.083 -15.885 1.00 82.12 104 ARG A C 1
ATOM 872 O O . ARG A 1 104 ? 22.132 10.107 -15.210 1.00 82.12 104 ARG A O 1
ATOM 879 N N . GLN A 1 105 ? 22.320 9.081 -17.202 1.00 81.62 105 GLN A N 1
ATOM 880 C CA . GLN A 1 105 ? 22.629 10.297 -17.963 1.00 81.62 105 GLN A CA 1
ATOM 881 C C . GLN A 1 105 ? 21.509 11.343 -17.869 1.00 81.62 105 GLN A C 1
ATOM 883 O O . GLN A 1 105 ? 21.783 12.544 -17.771 1.00 81.62 105 GLN A O 1
ATOM 888 N N . LEU A 1 106 ? 20.242 10.911 -17.842 1.00 72.38 106 LEU A N 1
ATOM 889 C CA . LEU A 1 106 ? 19.131 11.842 -17.638 1.00 72.38 106 LEU A CA 1
ATOM 890 C C . LEU A 1 106 ? 19.067 12.378 -16.198 1.00 72.38 106 LEU A C 1
ATOM 892 O O . LEU A 1 106 ? 18.653 13.514 -15.983 1.00 72.38 106 LEU A O 1
ATOM 896 N N . GLY A 1 107 ? 19.513 11.598 -15.210 1.00 68.38 107 GLY A N 1
ATOM 897 C CA . GLY A 1 107 ? 19.626 12.053 -13.823 1.00 68.38 107 GLY A CA 1
ATOM 898 C C . GLY A 1 107 ? 20.695 13.135 -13.628 1.00 68.38 107 GLY A C 1
ATOM 899 O O . GLY A 1 107 ? 20.440 14.140 -12.969 1.00 68.38 107 GLY A O 1
ATOM 900 N N . GLU A 1 108 ? 21.871 12.967 -14.235 1.00 68.31 108 GLU A N 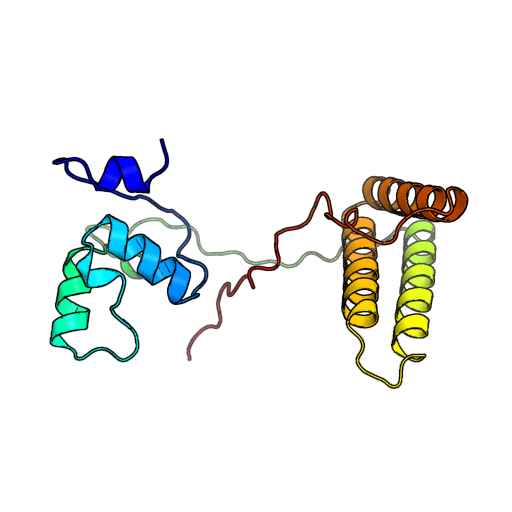1
ATOM 901 C CA . GLU A 1 108 ? 23.029 13.860 -14.050 1.00 68.31 108 GLU A CA 1
ATOM 902 C C . GLU A 1 108 ? 22.892 15.218 -14.763 1.00 68.31 108 GLU A C 1
ATOM 904 O O . GLU A 1 108 ? 23.449 16.220 -14.320 1.00 68.31 108 GLU A O 1
ATOM 909 N N . SER A 1 109 ? 22.115 15.299 -15.843 1.00 59.78 109 SER A N 1
ATOM 910 C CA . SER A 1 109 ? 22.016 16.492 -16.700 1.00 59.78 109 SER A CA 1
ATOM 911 C C . SER A 1 109 ? 21.143 17.637 -16.141 1.00 59.78 109 SER A C 1
ATOM 913 O O . SER A 1 109 ? 20.831 18.586 -16.862 1.00 59.78 109 SER A O 1
ATOM 915 N N . THR A 1 110 ? 20.708 17.598 -14.871 1.00 54.41 110 THR A N 1
ATOM 916 C CA . THR A 1 110 ? 19.480 18.311 -14.461 1.00 54.41 110 THR A CA 1
ATOM 917 C C . THR A 1 110 ? 19.543 19.165 -13.169 1.00 54.41 110 THR A C 1
ATOM 919 O O . THR A 1 110 ? 18.707 19.020 -12.283 1.00 54.41 110 THR A O 1
ATOM 922 N N . ASN A 1 111 ? 20.359 20.227 -13.121 1.00 57.72 111 ASN A N 1
ATOM 923 C CA . ASN A 1 111 ? 20.565 21.138 -11.957 1.00 57.72 111 ASN A CA 1
ATOM 924 C C . ASN A 1 111 ? 19.390 22.035 -11.431 1.00 57.72 111 ASN A C 1
ATOM 926 O O . ASN A 1 111 ? 19.632 22.908 -10.605 1.00 57.72 111 ASN A O 1
ATOM 930 N N . HIS A 1 112 ? 18.116 21.842 -11.813 1.00 55.88 112 HIS A N 1
ATOM 931 C CA . HIS A 1 112 ? 16.981 22.697 -11.349 1.00 55.88 112 HIS A CA 1
ATOM 932 C C . HIS A 1 112 ? 15.615 21.980 -11.256 1.00 55.88 112 HIS A C 1
ATOM 934 O O . HIS A 1 112 ? 15.045 21.638 -12.281 1.00 55.88 112 HIS A O 1
ATOM 940 N N . LEU A 1 113 ? 15.067 21.746 -10.063 1.00 57.62 113 LEU A N 1
ATOM 941 C CA . LEU A 1 113 ? 13.808 21.014 -9.809 1.00 57.62 113 LEU A CA 1
ATOM 942 C C . LEU A 1 113 ? 12.574 21.597 -10.544 1.00 57.62 113 LEU A C 1
ATOM 944 O O . LEU A 1 113 ? 11.949 22.529 -10.051 1.00 57.62 113 LEU A O 1
ATOM 948 N N . ASP A 1 114 ? 12.190 21.011 -11.681 1.00 69.69 114 ASP A N 1
ATOM 949 C CA . ASP A 1 114 ? 10.986 21.369 -12.452 1.00 69.69 114 ASP A CA 1
ATOM 950 C C . ASP A 1 114 ? 9.998 20.182 -12.492 1.00 69.69 114 ASP A C 1
ATOM 952 O O . ASP A 1 114 ? 10.415 19.022 -12.426 1.00 69.69 114 ASP A O 1
ATOM 956 N N . GLN A 1 115 ? 8.687 20.430 -12.596 1.00 67.81 115 GLN A N 1
ATOM 957 C CA . GLN A 1 115 ? 7.643 19.383 -12.597 1.00 67.81 115 GLN A CA 1
ATOM 958 C C . GLN A 1 115 ? 7.851 18.357 -13.721 1.00 67.81 115 GLN A C 1
ATOM 960 O O . GLN A 1 115 ? 7.664 17.154 -13.523 1.00 67.81 115 GLN A O 1
ATOM 965 N N . ARG A 1 116 ? 8.360 18.815 -14.871 1.00 67.31 116 ARG A N 1
ATOM 966 C CA . ARG A 1 116 ? 8.744 17.949 -15.996 1.00 67.31 116 ARG A CA 1
ATOM 967 C C . ARG A 1 116 ? 9.821 16.927 -15.616 1.00 67.31 116 ARG A C 1
ATOM 969 O O . ARG A 1 116 ? 9.824 15.828 -16.159 1.00 67.31 116 ARG A O 1
ATOM 976 N N . LYS A 1 117 ? 10.699 17.237 -14.653 1.00 69.94 117 LYS A N 1
ATOM 977 C CA . LYS A 1 117 ? 11.759 16.321 -14.192 1.00 69.94 117 LYS A CA 1
ATOM 978 C C . LYS A 1 117 ? 11.206 15.156 -13.402 1.00 69.94 117 LYS A C 1
ATOM 980 O O . LYS A 1 117 ? 11.617 14.023 -13.622 1.00 69.94 117 LYS A O 1
ATOM 985 N N . LYS A 1 118 ? 10.249 15.427 -12.510 1.00 70.25 118 LYS A N 1
ATOM 986 C CA . LYS A 1 118 ? 9.558 14.371 -11.759 1.00 70.25 118 LYS A CA 1
ATOM 987 C C . LYS A 1 118 ? 8.868 13.413 -12.726 1.00 70.25 118 LYS A C 1
ATOM 989 O O . LYS A 1 118 ? 9.040 12.207 -12.605 1.00 70.25 118 LYS A O 1
ATOM 994 N N . PHE A 1 119 ? 8.177 13.953 -13.730 1.00 75.50 119 PHE A N 1
ATOM 995 C CA . PHE A 1 119 ? 7.535 13.150 -14.768 1.00 75.50 119 PHE A CA 1
ATOM 996 C C . PHE A 1 119 ? 8.536 12.281 -15.543 1.00 75.50 119 PHE A C 1
ATOM 998 O O . PHE A 1 119 ? 8.340 11.076 -15.654 1.00 75.50 119 PHE A O 1
ATOM 1005 N N . GLN A 1 120 ? 9.647 12.856 -16.016 1.00 74.56 120 GLN A N 1
ATOM 1006 C CA . GLN A 1 120 ? 10.698 12.107 -16.720 1.00 74.56 120 GLN A CA 1
ATOM 1007 C C . GLN A 1 120 ? 11.333 11.017 -15.847 1.00 74.56 120 GLN A C 1
ATOM 1009 O O . GLN A 1 120 ? 11.560 9.901 -16.313 1.00 74.56 120 GLN A O 1
ATOM 1014 N N . TYR A 1 121 ? 11.578 11.313 -14.572 1.00 77.50 121 TYR A N 1
ATOM 1015 C CA . TYR A 1 121 ? 12.106 10.348 -13.615 1.00 77.50 121 TYR A CA 1
ATOM 1016 C C . TYR A 1 121 ? 11.149 9.163 -13.421 1.00 77.50 121 TYR A C 1
ATOM 1018 O O . TYR A 1 121 ? 11.557 8.012 -13.578 1.00 77.50 121 TYR A O 1
ATOM 1026 N N . PHE A 1 122 ? 9.858 9.422 -13.181 1.00 80.06 122 PHE A N 1
ATOM 1027 C CA . PHE A 1 122 ? 8.849 8.363 -13.075 1.00 80.06 122 PHE A CA 1
ATOM 1028 C C . PHE A 1 122 ? 8.662 7.594 -14.389 1.00 80.06 122 PHE A C 1
ATOM 1030 O O . PHE A 1 122 ? 8.454 6.380 -14.360 1.00 80.06 122 PHE A O 1
ATOM 1037 N N . ALA A 1 123 ? 8.802 8.259 -15.539 1.00 80.94 123 ALA A N 1
ATOM 1038 C CA . ALA A 1 123 ? 8.765 7.621 -16.852 1.00 80.94 123 ALA A CA 1
ATOM 1039 C C . ALA A 1 123 ? 9.877 6.580 -17.024 1.00 80.94 123 ALA A C 1
ATOM 1041 O O . ALA A 1 123 ? 9.632 5.487 -17.538 1.00 80.94 123 ALA A O 1
ATOM 1042 N N . ILE A 1 124 ? 11.095 6.922 -16.601 1.00 83.19 124 ILE A N 1
ATOM 1043 C CA . ILE A 1 124 ? 12.250 6.024 -16.644 1.00 83.19 124 ILE A CA 1
ATOM 1044 C C . ILE A 1 124 ? 12.096 4.898 -15.632 1.00 83.19 124 ILE A C 1
ATOM 1046 O O . ILE A 1 124 ? 12.325 3.746 -15.984 1.00 83.19 124 ILE A O 1
ATOM 1050 N N . LEU A 1 125 ? 11.694 5.205 -14.397 1.00 84.38 125 LEU A N 1
ATOM 1051 C CA . LEU A 1 125 ? 11.471 4.182 -13.377 1.00 84.38 125 LEU A CA 1
ATOM 1052 C C . LEU A 1 125 ? 10.435 3.154 -13.830 1.00 84.38 125 LEU A C 1
ATOM 1054 O O 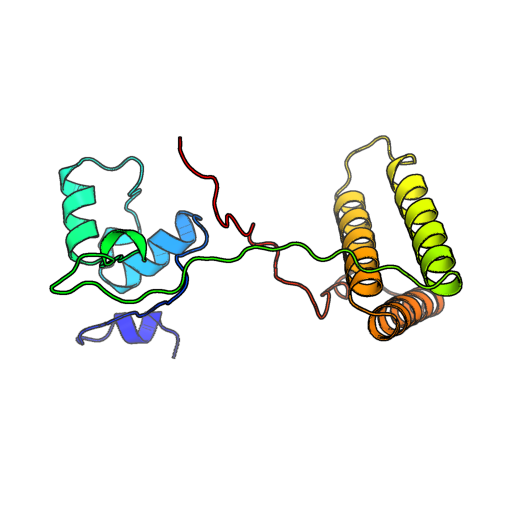. LEU A 1 125 ? 10.651 1.954 -13.681 1.00 84.38 125 LEU A O 1
ATOM 1058 N N . SER A 1 126 ? 9.343 3.624 -14.433 1.00 84.00 126 SER A N 1
ATOM 1059 C CA . SER A 1 126 ? 8.302 2.756 -14.983 1.00 84.00 126 SER A CA 1
ATOM 1060 C C . SER A 1 126 ? 8.861 1.864 -16.088 1.00 84.00 126 SER A C 1
ATOM 1062 O O . SER A 1 126 ? 8.612 0.662 -16.094 1.00 84.00 126 SER A O 1
ATOM 1064 N N . LEU A 1 127 ? 9.671 2.429 -16.988 1.00 84.69 127 LEU A N 1
ATOM 1065 C CA . LEU A 1 127 ? 10.317 1.678 -18.061 1.00 84.69 127 LEU A CA 1
ATOM 1066 C C . LEU A 1 127 ? 11.295 0.625 -17.522 1.00 84.69 127 LEU A C 1
ATOM 1068 O O . LEU A 1 127 ? 11.267 -0.515 -17.973 1.00 84.69 127 LEU A O 1
ATOM 1072 N N . LEU A 1 128 ? 12.116 0.976 -16.529 1.00 87.81 128 LEU A N 1
ATOM 1073 C CA . LEU A 1 128 ? 13.025 0.040 -15.866 1.00 87.81 128 LEU A CA 1
ATOM 1074 C C . LEU A 1 128 ? 12.254 -1.099 -15.191 1.00 87.81 128 LEU A C 1
ATOM 1076 O O . LEU A 1 128 ? 12.616 -2.257 -15.375 1.00 87.81 128 LEU A O 1
ATOM 1080 N N . ARG A 1 129 ? 11.181 -0.791 -14.448 1.00 86.50 129 ARG A N 1
ATOM 1081 C CA . ARG A 1 129 ? 10.340 -1.798 -13.778 1.00 86.50 129 ARG A CA 1
ATOM 1082 C C . ARG A 1 129 ? 9.672 -2.732 -14.784 1.00 86.50 129 ARG A C 1
ATOM 1084 O O . ARG A 1 129 ? 9.649 -3.937 -14.560 1.00 86.50 129 ARG A O 1
ATOM 1091 N N . GLY A 1 130 ? 9.167 -2.191 -15.890 1.00 86.81 130 GLY A N 1
ATOM 1092 C CA . GLY A 1 130 ? 8.529 -2.982 -16.936 1.00 86.81 130 GLY A CA 1
ATOM 1093 C C . GLY A 1 130 ? 9.497 -3.857 -17.723 1.00 86.81 130 GLY A C 1
ATOM 1094 O O . GLY A 1 130 ? 9.179 -5.007 -17.997 1.00 86.81 130 GLY A O 1
ATOM 1095 N N . VAL A 1 131 ? 10.705 -3.368 -18.020 1.00 87.81 131 VAL A N 1
ATOM 1096 C CA . VAL A 1 131 ? 11.752 -4.229 -18.582 1.00 87.81 131 VAL A CA 1
ATOM 1097 C C . VAL A 1 131 ? 12.066 -5.335 -17.580 1.00 87.81 131 VAL A C 1
ATOM 1099 O O . VAL A 1 131 ? 11.877 -6.496 -17.918 1.00 87.81 131 VAL A O 1
ATOM 1102 N N . MET A 1 132 ? 12.406 -5.000 -16.327 1.00 86.12 132 MET A N 1
ATOM 1103 C CA . MET A 1 132 ? 12.751 -5.983 -15.286 1.00 86.12 132 MET A CA 1
ATOM 1104 C C . MET A 1 132 ? 11.667 -7.037 -15.027 1.00 86.12 132 MET A C 1
ATOM 1106 O O . MET A 1 132 ? 12.015 -8.145 -14.624 1.00 86.12 132 MET A O 1
ATOM 1110 N N . SER A 1 133 ? 10.387 -6.730 -15.264 1.00 87.38 133 SER A N 1
ATOM 1111 C CA . SER A 1 133 ? 9.301 -7.693 -15.064 1.00 87.38 133 SER A CA 1
ATOM 1112 C C . SER A 1 133 ? 9.273 -8.789 -16.134 1.00 87.38 133 SER A C 1
ATOM 1114 O O . SER A 1 133 ? 9.044 -9.949 -15.796 1.00 87.38 133 SER A O 1
ATOM 1116 N N . SER A 1 134 ? 9.524 -8.464 -17.411 1.00 86.94 134 SER A N 1
ATOM 1117 C CA . SER A 1 134 ? 9.712 -9.454 -18.481 1.00 86.94 134 SER A CA 1
ATOM 1118 C C . SER A 1 134 ? 10.254 -8.838 -19.785 1.00 86.94 134 SER A C 1
ATOM 1120 O O . SER A 1 134 ? 9.969 -7.676 -20.088 1.00 86.94 134 SER A O 1
ATOM 1122 N N . PRO A 1 135 ? 10.924 -9.631 -20.650 1.00 86.94 135 PRO A N 1
ATOM 1123 C CA . PRO A 1 135 ? 11.335 -9.169 -21.978 1.00 86.94 135 PRO A CA 1
ATOM 1124 C C . PRO A 1 135 ? 10.170 -8.678 -22.848 1.00 86.94 135 PRO A C 1
ATOM 1126 O O . PRO A 1 135 ? 10.315 -7.690 -23.562 1.00 86.94 135 PRO A O 1
ATOM 1129 N N . LEU A 1 136 ? 9.009 -9.342 -22.773 1.00 88.12 136 LEU A N 1
ATOM 1130 C CA . LEU A 1 136 ? 7.825 -8.977 -23.557 1.00 88.12 136 LEU A CA 1
ATOM 1131 C C . LEU A 1 136 ? 7.283 -7.601 -23.145 1.00 88.12 136 LEU A C 1
ATOM 1133 O O . LEU A 1 136 ? 7.052 -6.758 -24.010 1.00 88.12 136 LEU A O 1
ATOM 1137 N N . ALA A 1 137 ? 7.160 -7.355 -21.837 1.00 87.94 137 ALA A N 1
ATOM 1138 C CA . ALA A 1 137 ? 6.750 -6.055 -21.307 1.00 87.94 137 ALA A CA 1
ATOM 1139 C C . ALA A 1 137 ? 7.756 -4.954 -21.677 1.00 87.94 137 ALA A C 1
ATOM 1141 O O . ALA A 1 137 ? 7.367 -3.858 -22.078 1.00 87.94 137 ALA A O 1
ATOM 1142 N N . GLY A 1 138 ? 9.055 -5.262 -21.617 1.00 87.69 138 GLY A N 1
ATOM 1143 C CA . GLY A 1 138 ? 10.105 -4.354 -22.066 1.00 87.69 138 GLY A CA 1
ATOM 1144 C C . GLY A 1 138 ? 9.962 -3.942 -23.533 1.00 87.69 138 GLY A C 1
ATOM 1145 O O . GLY A 1 138 ? 10.026 -2.751 -23.838 1.00 87.69 138 GLY A O 1
ATOM 1146 N N . ILE A 1 139 ? 9.724 -4.906 -24.432 1.00 89.44 139 ILE A N 1
ATOM 1147 C CA . ILE A 1 139 ? 9.491 -4.645 -25.862 1.00 89.44 139 ILE A CA 1
ATOM 1148 C C . ILE A 1 139 ? 8.265 -3.753 -26.045 1.00 89.44 139 ILE A C 1
ATOM 1150 O O . ILE A 1 139 ? 8.363 -2.723 -26.704 1.00 89.44 139 ILE A O 1
ATOM 1154 N N . GLU A 1 140 ? 7.134 -4.105 -25.432 1.00 89.12 140 GLU A N 1
ATOM 1155 C CA . GLU A 1 140 ? 5.890 -3.342 -25.553 1.00 89.12 140 GLU A CA 1
ATOM 1156 C C . GLU A 1 140 ? 6.071 -1.881 -25.117 1.00 89.12 140 GLU A C 1
ATOM 1158 O O . GLU A 1 140 ? 5.718 -0.954 -25.852 1.00 89.12 140 GLU A O 1
ATOM 1163 N N . MET A 1 141 ? 6.688 -1.655 -23.954 1.00 87.31 141 MET A N 1
ATOM 1164 C CA . MET A 1 141 ? 6.900 -0.311 -23.417 1.00 87.31 141 MET A CA 1
ATOM 1165 C C . MET A 1 141 ? 7.889 0.513 -24.245 1.00 87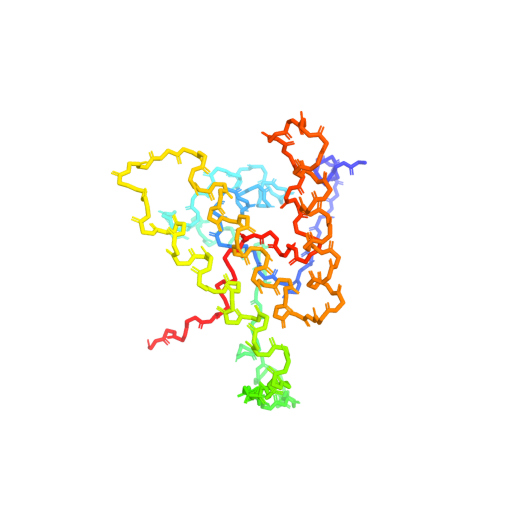.31 141 MET A C 1
ATOM 1167 O O . MET A 1 141 ? 7.665 1.709 -24.453 1.00 87.31 141 MET A O 1
ATOM 1171 N N . LEU A 1 142 ? 8.975 -0.102 -24.726 1.00 85.44 142 LEU A N 1
ATOM 1172 C CA . LEU A 1 142 ? 9.954 0.568 -25.584 1.00 85.44 142 LEU A CA 1
ATOM 1173 C C . LEU A 1 142 ? 9.361 0.897 -26.954 1.00 85.44 142 LEU A C 1
ATOM 1175 O O . LEU A 1 142 ? 9.526 2.019 -27.426 1.00 85.44 142 LEU A O 1
ATOM 1179 N N . SER A 1 143 ? 8.627 -0.032 -27.569 1.00 88.81 143 SER A N 1
ATOM 1180 C CA . SER A 1 143 ? 7.948 0.196 -28.846 1.00 88.81 143 SER A CA 1
ATOM 1181 C C . SER A 1 143 ? 6.884 1.285 -28.738 1.00 88.81 143 SER A C 1
ATOM 1183 O O . SER A 1 143 ? 6.803 2.136 -29.619 1.00 88.81 143 SER A O 1
ATOM 1185 N N . ARG A 1 144 ? 6.101 1.312 -27.651 1.00 86.19 144 ARG A N 1
ATOM 1186 C CA . ARG A 1 144 ? 5.132 2.388 -27.400 1.00 86.19 144 ARG A CA 1
ATOM 1187 C C . ARG A 1 144 ? 5.819 3.746 -27.284 1.00 86.19 144 ARG A C 1
ATOM 1189 O O . ARG A 1 144 ? 5.373 4.704 -27.904 1.00 86.19 144 ARG A O 1
ATOM 1196 N N . LYS A 1 145 ? 6.929 3.821 -26.543 1.00 79.94 145 LYS A N 1
ATOM 1197 C CA . LYS A 1 145 ? 7.725 5.052 -26.444 1.00 79.94 145 LYS A CA 1
ATOM 1198 C C . LYS A 1 145 ? 8.300 5.474 -27.792 1.00 79.94 145 LYS A C 1
ATOM 1200 O O . LYS A 1 145 ? 8.229 6.650 -28.113 1.00 79.94 145 LYS A O 1
ATOM 1205 N N . ALA A 1 146 ? 8.840 4.541 -28.575 1.00 85.31 146 ALA A N 1
ATOM 1206 C CA . ALA A 1 146 ? 9.380 4.839 -29.899 1.00 85.31 146 ALA A CA 1
ATOM 1207 C C . ALA A 1 146 ? 8.314 5.456 -30.819 1.00 85.31 146 ALA A C 1
ATOM 1209 O O . ALA A 1 146 ? 8.569 6.495 -31.415 1.00 85.31 146 ALA A O 1
ATOM 1210 N N . LYS A 1 147 ? 7.095 4.898 -30.835 1.00 85.19 147 LYS A N 1
ATOM 1211 C CA . LYS A 1 147 ? 5.959 5.465 -31.584 1.00 85.19 147 LYS A CA 1
ATOM 1212 C C . LYS A 1 147 ? 5.577 6.871 -31.114 1.00 85.19 147 LYS A C 1
ATOM 1214 O O . LYS A 1 147 ? 5.417 7.758 -31.938 1.00 85.19 147 LYS A O 1
ATOM 1219 N N . GLN A 1 148 ? 5.525 7.102 -29.799 1.00 78.25 148 GLN A N 1
ATOM 1220 C CA . GLN A 1 148 ? 5.269 8.440 -29.242 1.00 78.25 148 GLN A CA 1
ATOM 1221 C C . GLN A 1 148 ? 6.322 9.479 -29.668 1.00 78.25 148 GLN A C 1
ATOM 1223 O O . GLN A 1 148 ? 6.002 10.657 -29.779 1.00 78.25 148 GLN A O 1
ATOM 1228 N N . PHE A 1 149 ? 7.575 9.066 -29.895 1.00 73.69 149 PHE A N 1
ATOM 1229 C CA . PHE A 1 149 ? 8.613 9.960 -30.419 1.00 73.69 149 PHE A CA 1
ATOM 1230 C C . PHE A 1 149 ? 8.474 10.229 -31.924 1.00 73.69 149 PHE A C 1
ATOM 1232 O O . PHE A 1 149 ? 8.872 11.301 -32.367 1.00 73.69 149 PHE A O 1
ATOM 1239 N N . GLU A 1 150 ? 7.938 9.283 -32.700 1.00 73.12 150 GLU A N 1
ATOM 1240 C CA . GLU A 1 150 ? 7.709 9.437 -34.145 1.00 73.12 150 GLU A CA 1
ATOM 1241 C C . GLU A 1 150 ? 6.483 10.307 -34.465 1.00 73.12 150 GLU A C 1
ATOM 1243 O O . GLU A 1 150 ? 6.464 10.974 -35.496 1.00 73.12 150 GLU A O 1
ATOM 1248 N N . GLU A 1 151 ? 5.476 10.324 -33.589 1.00 69.25 151 GLU A N 1
ATOM 1249 C CA . GLU A 1 151 ? 4.188 10.989 -33.838 1.00 69.25 151 GLU A CA 1
ATOM 1250 C C . GLU A 1 151 ? 4.133 12.478 -33.419 1.00 69.25 151 GLU A C 1
ATOM 1252 O O . GLU A 1 151 ? 3.094 13.096 -33.605 1.00 69.25 151 GLU A O 1
ATOM 1257 N N . GLU A 1 152 ? 5.223 13.079 -32.907 1.00 55.12 152 GLU A N 1
ATOM 1258 C CA . GLU A 1 152 ? 5.326 14.506 -32.500 1.00 55.12 152 GLU A CA 1
ATOM 1259 C C . GLU A 1 152 ? 4.031 15.122 -31.899 1.00 55.12 152 GLU A C 1
ATOM 1261 O O . GLU A 1 152 ? 3.649 16.232 -32.253 1.00 55.12 152 GLU A O 1
ATOM 1266 N N . GLU A 1 153 ? 3.351 14.470 -30.944 1.00 43.41 153 GLU A N 1
ATOM 1267 C CA . GLU A 1 153 ? 2.222 15.108 -30.243 1.00 43.41 153 GLU A CA 1
ATOM 1268 C C . GLU A 1 153 ? 2.095 14.725 -28.756 1.00 43.41 153 GLU A C 1
ATOM 1270 O O . GLU A 1 153 ? 2.152 13.569 -28.353 1.00 43.41 153 GLU A O 1
ATOM 1275 N N . TYR A 1 154 ? 1.936 15.782 -27.953 1.00 41.50 154 TYR A N 1
ATOM 1276 C CA . TYR A 1 154 ? 1.501 15.875 -26.555 1.00 41.50 154 TYR A CA 1
ATOM 1277 C C . TYR A 1 154 ? 2.101 14.910 -25.513 1.00 41.50 154 TYR A C 1
ATOM 1279 O O . TYR A 1 154 ? 1.562 13.869 -25.154 1.00 41.50 154 TYR A O 1
ATOM 1287 N N . LEU A 1 155 ? 3.155 15.407 -24.848 1.00 47.12 155 LEU A N 1
ATOM 1288 C CA . LEU A 1 155 ? 3.515 15.048 -23.471 1.00 47.12 155 LEU A CA 1
ATOM 1289 C C . LEU A 1 155 ? 2.399 15.481 -22.508 1.00 47.12 155 LEU A C 1
ATOM 1291 O O . LEU A 1 155 ? 2.498 16.528 -21.864 1.00 47.12 155 LEU A O 1
ATOM 1295 N N . GLN A 1 156 ? 1.336 14.697 -22.423 1.00 43.03 156 GLN A N 1
ATOM 1296 C CA . GLN A 1 156 ? 0.402 14.692 -21.306 1.00 43.03 156 GLN A CA 1
ATOM 1297 C C . GLN A 1 156 ? -0.352 13.356 -21.348 1.00 43.03 156 GLN A C 1
ATOM 1299 O O . GLN A 1 156 ? -0.896 12.980 -22.374 1.00 43.03 156 GLN A O 1
ATOM 1304 N N . ASP A 1 157 ? -0.340 12.652 -20.221 1.00 43.50 157 ASP A N 1
ATOM 1305 C CA . ASP A 1 157 ? -1.226 11.540 -19.836 1.00 43.50 157 ASP A CA 1
ATOM 1306 C C . ASP A 1 157 ? -0.831 10.060 -20.028 1.00 43.50 157 ASP A C 1
ATOM 1308 O O . ASP A 1 157 ? -1.143 9.264 -19.147 1.00 43.50 157 ASP A O 1
ATOM 1312 N N . ASP A 1 158 ? -0.041 9.635 -21.016 1.00 43.41 158 ASP A N 1
ATOM 1313 C CA . ASP A 1 158 ? 0.022 8.180 -21.321 1.00 43.41 158 ASP A CA 1
ATOM 1314 C C . ASP A 1 158 ? 1.148 7.348 -20.662 1.00 43.41 158 ASP A C 1
ATOM 1316 O O . ASP A 1 158 ? 1.617 6.320 -21.172 1.00 43.41 158 ASP A O 1
ATOM 1320 N N . LEU A 1 159 ? 1.586 7.755 -19.468 1.00 49.09 159 LEU A N 1
ATOM 1321 C CA . LEU A 1 159 ? 2.482 6.946 -18.627 1.00 49.09 159 LEU A CA 1
ATOM 1322 C C . LEU A 1 159 ? 1.760 6.263 -17.466 1.00 49.09 159 LEU A C 1
ATOM 1324 O O . LEU A 1 159 ? 2.379 5.975 -16.441 1.00 49.09 159 LEU A O 1
ATOM 1328 N N . GLN A 1 160 ? 0.485 5.914 -17.644 1.00 45.03 160 GLN A N 1
ATOM 1329 C CA . GLN A 1 160 ? -0.069 4.817 -16.862 1.00 45.03 160 GLN A CA 1
ATOM 1330 C C . GLN A 1 160 ? 0.704 3.547 -17.224 1.00 45.03 160 GLN A C 1
ATOM 1332 O O . GLN A 1 160 ? 0.648 2.998 -18.330 1.00 45.03 160 GLN A O 1
ATOM 1337 N N . ASN A 1 161 ? 1.559 3.149 -16.288 1.00 44.22 161 ASN A N 1
ATOM 1338 C CA . ASN A 1 161 ? 2.230 1.871 -16.328 1.00 44.22 161 ASN A CA 1
ATOM 1339 C C . ASN A 1 161 ? 1.120 0.797 -16.221 1.00 44.22 161 ASN A C 1
ATOM 1341 O O . ASN A 1 161 ? 0.331 0.847 -15.281 1.00 44.22 161 ASN A O 1
ATOM 1345 N N . PRO A 1 162 ? 1.005 -0.152 -17.169 1.00 44.12 162 PRO A N 1
ATOM 1346 C CA . PRO A 1 162 ? 0.016 -1.232 -17.069 1.00 44.12 162 PRO A CA 1
ATOM 1347 C C . PRO A 1 162 ? 0.299 -2.166 -15.876 1.00 44.12 162 PRO A C 1
ATOM 1349 O O . PRO A 1 162 ? -0.561 -2.938 -15.471 1.00 44.12 162 PRO A O 1
ATOM 1352 N N . VAL A 1 163 ? 1.501 -2.061 -15.297 1.00 42.72 163 VAL A N 1
ATOM 1353 C CA . VAL A 1 163 ? 1.967 -2.689 -14.052 1.00 42.72 163 VAL A CA 1
ATOM 1354 C C . VAL A 1 163 ? 2.161 -1.627 -12.954 1.00 42.72 163 VAL A C 1
ATOM 1356 O O . VAL A 1 163 ? 3.005 -1.778 -12.064 1.00 42.72 163 VAL A O 1
ATOM 1359 N N . ALA A 1 164 ? 1.492 -0.473 -13.066 1.00 38.56 164 ALA A N 1
ATOM 1360 C CA . ALA A 1 164 ? 1.453 0.496 -11.985 1.00 38.56 164 ALA A CA 1
ATOM 1361 C C . ALA A 1 164 ? 0.591 -0.119 -10.895 1.00 38.56 164 ALA A C 1
ATOM 1363 O O . ALA A 1 164 ? -0.630 -0.004 -10.932 1.00 38.56 164 ALA A O 1
ATOM 1364 N N . ASP A 1 165 ? 1.240 -0.686 -9.885 1.00 39.59 165 ASP A N 1
ATOM 1365 C CA . ASP A 1 165 ? 0.783 -0.331 -8.554 1.00 39.59 165 ASP A CA 1
ATOM 1366 C C . ASP A 1 165 ? 0.872 1.193 -8.514 1.00 39.59 165 ASP A C 1
ATOM 1368 O O . ASP A 1 165 ? 1.949 1.775 -8.705 1.00 39.59 165 ASP A O 1
ATOM 1372 N N . SER A 1 166 ? -0.276 1.858 -8.393 1.00 35.00 166 SER A N 1
ATOM 1373 C CA . SER A 1 166 ? -0.303 3.217 -7.872 1.00 35.00 166 SER A CA 1
ATOM 1374 C C . SER A 1 166 ? 0.678 3.243 -6.706 1.00 35.00 166 SER A C 1
ATOM 1376 O O . SER A 1 166 ? 0.591 2.379 -5.839 1.00 35.00 166 SER A O 1
ATOM 1378 N N . ASN A 1 167 ? 1.657 4.154 -6.725 1.00 37.94 167 ASN A N 1
ATOM 1379 C CA . ASN A 1 167 ? 2.571 4.358 -5.603 1.00 37.94 167 ASN A CA 1
ATOM 1380 C C . ASN A 1 167 ? 1.768 4.873 -4.393 1.00 37.94 167 ASN A C 1
ATOM 1382 O O . ASN A 1 167 ? 1.871 6.038 -4.018 1.00 37.94 167 ASN A O 1
ATOM 1386 N N . ASP A 1 168 ? 0.963 4.006 -3.799 1.00 36.06 168 ASP A N 1
ATOM 1387 C CA . ASP A 1 168 ? 0.717 3.975 -2.382 1.00 36.06 168 ASP A CA 1
ATOM 1388 C C . ASP A 1 168 ? 1.889 3.190 -1.824 1.00 36.06 168 ASP A C 1
ATOM 1390 O O . ASP A 1 168 ? 2.129 2.041 -2.180 1.00 36.06 168 ASP A O 1
ATOM 1394 N N . VAL A 1 169 ? 2.714 3.892 -1.060 1.00 33.69 169 VAL A N 1
ATOM 1395 C CA . VAL A 1 169 ? 3.880 3.334 -0.393 1.00 33.69 169 VAL A CA 1
ATOM 1396 C C . VAL A 1 169 ? 3.422 2.092 0.365 1.00 33.69 169 VAL A C 1
ATOM 1398 O O . VAL A 1 169 ? 2.741 2.207 1.382 1.00 33.69 169 VAL A O 1
ATOM 1401 N N . ASP A 1 170 ? 3.790 0.922 -0.151 1.00 35.88 170 ASP A N 1
ATOM 1402 C CA . ASP A 1 170 ? 3.633 -0.364 0.510 1.00 35.88 170 ASP A CA 1
ATOM 1403 C C . ASP A 1 170 ? 4.532 -0.328 1.752 1.00 35.88 170 ASP A C 1
ATOM 1405 O O . ASP A 1 170 ? 5.710 -0.689 1.744 1.00 35.88 170 ASP A O 1
ATOM 1409 N N . SER A 1 171 ? 3.995 0.225 2.839 1.00 34.19 171 SER A N 1
ATOM 1410 C CA . SER A 1 171 ? 4.569 0.157 4.177 1.00 34.19 171 SER A CA 1
ATOM 1411 C C . SER A 1 171 ? 4.316 -1.244 4.733 1.00 34.19 171 SER A C 1
ATOM 1413 O O . SER A 1 171 ? 3.705 -1.419 5.793 1.00 34.19 171 SER A O 1
ATOM 1415 N N . ASP A 1 172 ? 4.786 -2.261 4.018 1.00 38.28 172 ASP A N 1
ATOM 1416 C CA . ASP A 1 172 ? 4.750 -3.620 4.509 1.00 38.28 172 ASP A CA 1
ATOM 1417 C C . ASP A 1 172 ? 5.974 -3.824 5.413 1.00 38.28 172 ASP A C 1
ATOM 1419 O O . ASP A 1 172 ? 7.103 -4.054 4.983 1.00 38.28 172 A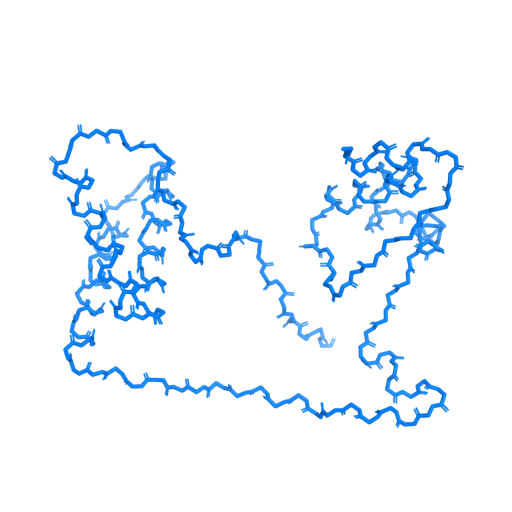SP A O 1
ATOM 1423 N N . SER A 1 173 ? 5.731 -3.728 6.722 1.00 39.38 173 SER A N 1
ATOM 1424 C CA . SER A 1 173 ? 6.603 -4.185 7.812 1.00 39.38 173 SER A CA 1
ATOM 1425 C C . SER A 1 173 ? 7.958 -3.480 8.008 1.00 39.38 173 SER A C 1
ATOM 1427 O O . SER A 1 173 ? 9.013 -4.001 7.656 1.00 39.38 173 SER A O 1
ATOM 1429 N N . LEU A 1 174 ? 7.963 -2.394 8.793 1.00 31.47 174 LEU A N 1
ATOM 1430 C CA . LEU A 1 174 ? 9.072 -2.206 9.733 1.00 31.47 174 LEU A CA 1
ATOM 1431 C C . LEU A 1 174 ? 8.793 -3.055 10.983 1.00 31.47 174 LEU A C 1
ATOM 1433 O O . LEU A 1 174 ? 7.759 -2.858 11.627 1.00 31.47 174 LEU A O 1
ATOM 1437 N N . PRO A 1 175 ? 9.683 -3.987 11.366 1.00 33.62 175 PRO A N 1
ATOM 1438 C CA . PRO A 1 175 ? 9.634 -4.553 12.701 1.00 33.62 175 PRO A CA 1
ATOM 1439 C C . PRO A 1 175 ? 9.948 -3.423 13.686 1.00 33.62 175 PRO A C 1
ATOM 1441 O O . PRO A 1 175 ? 11.069 -2.915 13.734 1.00 33.62 175 PRO A O 1
ATOM 1444 N N . ILE A 1 176 ? 8.945 -3.002 14.456 1.00 35.75 176 ILE A N 1
ATOM 1445 C CA . ILE A 1 176 ? 9.188 -2.183 15.643 1.00 35.75 176 ILE A CA 1
ATOM 1446 C C . ILE A 1 176 ? 9.973 -3.077 16.611 1.00 35.75 176 ILE A C 1
ATOM 1448 O O . ILE A 1 176 ? 9.522 -4.178 16.933 1.00 35.75 176 ILE A O 1
ATOM 1452 N N . LYS A 1 177 ? 11.178 -2.628 16.975 1.00 34.38 177 LYS A N 1
ATOM 1453 C CA . LYS A 1 177 ? 11.998 -3.234 18.031 1.00 34.38 177 LYS A CA 1
ATOM 1454 C C . LYS A 1 177 ? 11.304 -3.161 19.383 1.00 34.38 177 LYS A C 1
ATOM 1456 O O . LYS A 1 177 ? 10.664 -2.120 19.647 1.00 34.38 177 LYS A O 1
#

Sequence (177 aa):
HLIHDIAEKNQNLIMLTATPHSGKQEEFQSLLGLLKPEYEYVDVVNAPYEKRKEVAEHIVIRRRGDILKWHEETPFPNRDSREYEYKLSQEYLNVFTELLKIARQLGESTNHLDQRKKFQYFAILSLLRGVMSSPLAGIEMLSRKAKQFEEEEYLQDDLQNPVADSNDVDSDSLPIK